Protein AF-A0A7W2YA86-F1 (afdb_monomer_lite)

Foldseek 3Di:
DKKFKFADQQTFGAALVLDDTHDQVQWDWDQDDPNGHDPPTDTPDVVVVVVSCVVVRGDMGPDPVVNVVSCVVSVPDGIDMHDD

Structure (mmCIF, N/CA/C/O backbone):
data_AF-A0A7W2YA86-F1
#
_entry.id   AF-A0A7W2YA86-F1
#
loop_
_atom_site.group_PDB
_atom_site.id
_atom_site.type_symbol
_atom_site.label_atom_id
_atom_site.label_alt_id
_atom_site.label_comp_id
_atom_site.label_asym_id
_atom_site.label_entity_id
_atom_site.label_seq_id
_atom_site.pdbx_PDB_ins_code
_atom_site.Cartn_x
_atom_site.Cartn_y
_atom_site.Cartn_z
_atom_site.occupancy
_atom_site.B_iso_or_equiv
_atom_site.auth_seq_id
_atom_site.auth_comp_id
_atom_site.auth_asym_id
_atom_site.auth_atom_id
_atom_site.pdbx_PDB_model_num
ATOM 1 N N . MET A 1 1 ? 12.019 4.897 6.955 1.00 75.62 1 MET A N 1
ATOM 2 C CA . MET A 1 1 ? 11.362 3.784 6.238 1.00 75.62 1 MET A CA 1
ATOM 3 C C . MET A 1 1 ? 9.872 4.014 6.341 1.00 75.62 1 MET A C 1
ATOM 5 O O . MET A 1 1 ? 9.414 4.253 7.452 1.00 75.62 1 MET A O 1
ATOM 9 N N . ILE A 1 2 ? 9.156 4.044 5.221 1.00 87.12 2 ILE A N 1
ATOM 10 C CA . ILE A 1 2 ? 7.723 4.360 5.197 1.00 87.12 2 ILE A CA 1
ATOM 11 C C . ILE A 1 2 ? 6.953 3.071 4.894 1.00 87.12 2 ILE A C 1
ATOM 13 O O . ILE A 1 2 ? 7.453 2.177 4.216 1.00 87.12 2 ILE A O 1
ATOM 17 N N . PHE A 1 3 ? 5.754 2.941 5.447 1.00 88.25 3 PHE A N 1
ATOM 18 C CA . PHE A 1 3 ? 4.877 1.796 5.276 1.00 88.25 3 PHE A CA 1
ATOM 19 C C . PHE A 1 3 ? 3.544 2.222 4.682 1.00 88.25 3 PHE A C 1
ATOM 21 O O . PHE A 1 3 ? 3.011 3.273 5.029 1.00 88.25 3 PHE A O 1
ATOM 28 N N . ILE A 1 4 ? 2.973 1.354 3.857 1.00 91.06 4 ILE A N 1
ATOM 29 C CA . ILE A 1 4 ? 1.620 1.494 3.312 1.00 91.06 4 ILE A CA 1
ATOM 30 C C . ILE A 1 4 ? 0.845 0.203 3.508 1.00 91.06 4 ILE A C 1
ATOM 32 O O . ILE A 1 4 ? 1.417 -0.892 3.506 1.00 91.06 4 ILE A O 1
ATOM 36 N N . ILE A 1 5 ? -0.464 0.337 3.693 1.00 90.44 5 ILE A N 1
ATOM 37 C CA . ILE A 1 5 ? -1.363 -0.803 3.830 1.00 90.44 5 ILE A CA 1
ATOM 38 C C . ILE A 1 5 ? -1.756 -1.248 2.425 1.00 90.44 5 ILE A C 1
ATOM 40 O O . ILE A 1 5 ? -2.353 -0.491 1.662 1.00 90.44 5 ILE A O 1
ATOM 44 N N . SER A 1 6 ? -1.415 -2.488 2.098 1.00 89.38 6 SER A N 1
ATOM 45 C CA . SER A 1 6 ? -1.712 -3.115 0.819 1.00 89.38 6 SER A CA 1
ATO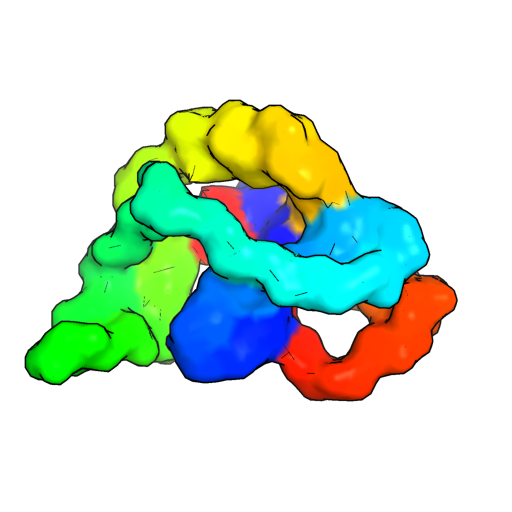M 46 C C . SER A 1 6 ? -2.586 -4.352 1.008 1.00 89.38 6 SER A C 1
ATOM 48 O O . SER A 1 6 ? -2.556 -5.001 2.056 1.00 89.38 6 SER A O 1
ATOM 50 N N . THR A 1 7 ? -3.353 -4.698 -0.015 1.00 81.75 7 THR A N 1
ATOM 51 C CA . THR A 1 7 ? -4.206 -5.887 -0.077 1.00 81.75 7 THR A CA 1
ATOM 52 C C . THR A 1 7 ? -3.956 -6.664 -1.349 1.00 81.75 7 THR A C 1
ATOM 54 O O . THR A 1 7 ? -3.500 -6.100 -2.340 1.00 81.75 7 THR A O 1
ATOM 57 N N . HIS A 1 8 ? -4.315 -7.949 -1.310 1.00 77.69 8 HIS A N 1
ATOM 58 C CA . HIS A 1 8 ? -4.218 -8.888 -2.429 1.00 77.69 8 HIS A CA 1
ATOM 59 C C . HIS A 1 8 ? -2.779 -9.262 -2.839 1.00 77.69 8 HIS A C 1
ATOM 61 O O . HIS A 1 8 ? -1.798 -8.923 -2.173 1.00 77.69 8 HIS A O 1
ATOM 67 N N . SER A 1 9 ? -2.677 -10.090 -3.883 1.00 71.38 9 SER A N 1
AT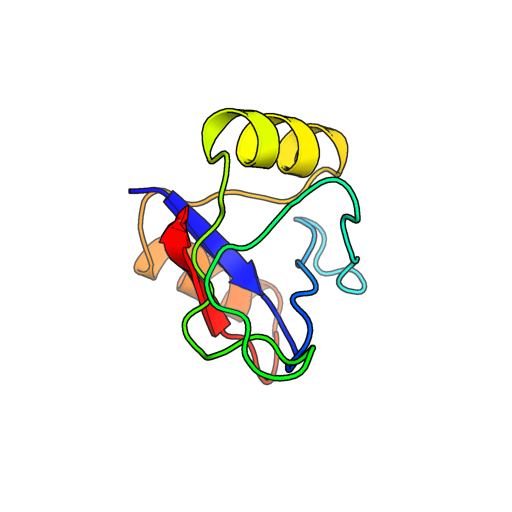OM 68 C CA . SER A 1 9 ? -1.427 -10.482 -4.543 1.00 71.38 9 SER A CA 1
ATOM 69 C C . SER A 1 9 ? -0.893 -9.365 -5.443 1.00 71.38 9 SER A C 1
ATOM 71 O O . SER A 1 9 ? 0.296 -9.071 -5.404 1.00 71.38 9 SER A O 1
ATOM 73 N N . THR A 1 10 ? -1.777 -8.705 -6.192 1.00 77.50 10 THR A N 1
ATOM 74 C CA . THR A 1 10 ? -1.485 -7.441 -6.876 1.00 77.50 10 THR A CA 1
ATOM 75 C C . THR A 1 10 ? -1.733 -6.294 -5.896 1.00 77.50 10 THR A C 1
ATOM 77 O O . THR A 1 10 ? -2.866 -6.173 -5.425 1.00 77.50 10 THR A O 1
ATOM 80 N N . PRO A 1 11 ? -0.724 -5.470 -5.557 1.00 83.75 11 PRO A N 1
ATOM 81 C CA . PRO A 1 11 ? -0.866 -4.422 -4.559 1.00 83.75 11 PRO A CA 1
ATOM 82 C C . PRO A 1 11 ? -2.013 -3.458 -4.867 1.00 83.75 11 PRO A C 1
ATOM 84 O O . PRO A 1 11 ? -1.973 -2.702 -5.835 1.00 83.75 11 PRO A O 1
ATOM 87 N N . ARG A 1 12 ? -3.021 -3.456 -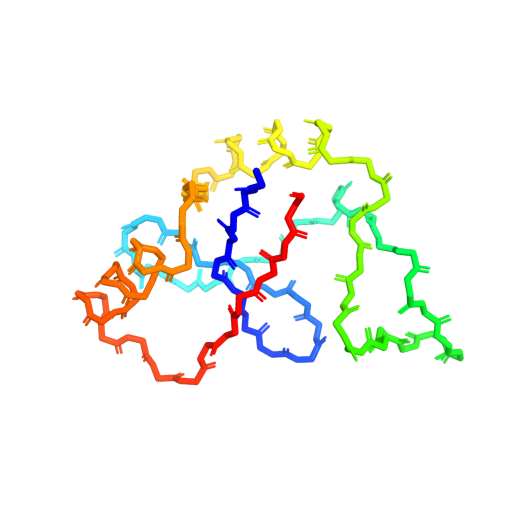3.993 1.00 90.50 12 ARG A N 1
ATOM 88 C CA . ARG A 1 12 ? -4.037 -2.398 -3.915 1.00 90.50 12 ARG A CA 1
ATOM 89 C C . ARG A 1 12 ? -3.948 -1.717 -2.566 1.00 90.50 12 ARG A C 1
ATOM 91 O O . ARG A 1 12 ? -3.778 -2.395 -1.552 1.00 90.50 12 ARG A O 1
ATOM 98 N N . PHE A 1 13 ? -4.060 -0.402 -2.541 1.00 92.38 13 PHE A N 1
ATOM 99 C CA . PHE A 1 13 ? -3.773 0.408 -1.366 1.00 92.38 13 PHE A CA 1
ATOM 100 C C . PHE A 1 13 ? -5.046 0.978 -0.762 1.00 92.38 13 PHE A C 1
ATOM 102 O O . PHE A 1 13 ? -5.915 1.464 -1.485 1.00 92.38 13 PHE A O 1
ATOM 109 N N . TYR A 1 14 ? -5.151 0.928 0.563 1.00 91.38 14 TYR A N 1
ATOM 110 C CA . TYR A 1 14 ? -6.294 1.510 1.259 1.00 91.38 14 TYR A CA 1
ATOM 111 C C . TYR A 1 14 ? -6.189 3.022 1.357 1.00 91.38 14 TYR A C 1
ATOM 113 O O . TYR A 1 14 ? -5.130 3.561 1.670 1.00 91.38 14 TYR A O 1
ATOM 121 N N . LYS A 1 15 ? -7.330 3.677 1.162 1.00 89.69 15 LYS A N 1
ATOM 122 C CA . LYS A 1 15 ? -7.510 5.099 1.423 1.00 89.69 15 LYS A CA 1
ATOM 123 C C . LYS A 1 15 ? -7.678 5.382 2.916 1.00 89.69 15 LYS A C 1
ATOM 125 O O . LYS A 1 15 ? -7.935 4.488 3.725 1.00 89.69 15 LYS A O 1
ATOM 130 N N . SER A 1 16 ? -7.521 6.650 3.279 1.00 82.44 16 SER A N 1
ATOM 131 C CA . SER A 1 16 ? -7.632 7.131 4.661 1.00 82.44 16 SER A CA 1
ATOM 132 C C . SER A 1 16 ? -9.043 7.007 5.253 1.00 82.44 16 SER A C 1
ATOM 134 O O . SER A 1 16 ? -9.176 6.870 6.472 1.00 82.44 16 SER A O 1
ATOM 136 N N . ASP A 1 17 ? -10.065 7.006 4.396 1.00 83.31 17 ASP A N 1
ATOM 137 C CA . ASP A 1 17 ? -11.493 6.897 4.716 1.00 83.31 17 ASP A CA 1
ATOM 138 C C . ASP A 1 17 ? -11.972 5.452 4.957 1.00 83.31 17 ASP A C 1
ATOM 140 O O . ASP A 1 17 ? -13.112 5.242 5.366 1.00 83.31 17 ASP A O 1
ATOM 144 N N . GLY A 1 18 ? -11.119 4.447 4.722 1.00 76.75 18 GLY A N 1
ATOM 145 C CA . GLY A 1 18 ? -11.512 3.036 4.788 1.00 76.75 18 GLY A CA 1
ATOM 146 C C . GLY A 1 18 ? -12.356 2.561 3.609 1.00 76.75 18 GLY A C 1
ATOM 147 O O . GLY A 1 18 ? -12.935 1.477 3.684 1.00 76.75 18 GLY A O 1
ATOM 148 N N . GLY A 1 19 ? -12.421 3.344 2.530 1.00 81.81 19 GLY A N 1
ATOM 149 C CA . GLY A 1 19 ? -13.046 2.951 1.277 1.00 81.81 19 GLY A CA 1
ATOM 150 C C . GLY A 1 19 ? -12.353 1.758 0.611 1.00 81.81 19 GLY A C 1
ATOM 151 O O . GLY A 1 19 ? -11.374 1.190 1.108 1.00 81.81 19 GLY A O 1
ATOM 152 N N . LEU A 1 20 ? -12.872 1.365 -0.554 1.00 87.00 20 LEU A N 1
ATOM 153 C CA . LEU A 1 20 ? -12.300 0.261 -1.321 1.00 87.00 20 LEU A CA 1
ATOM 154 C C . LEU A 1 20 ? -10.838 0.561 -1.696 1.00 87.00 20 LEU A C 1
ATOM 156 O O . LEU A 1 20 ? -10.535 1.680 -2.122 1.00 87.00 20 LEU A O 1
ATOM 160 N N . PRO A 1 21 ? -9.928 -0.422 -1.562 1.00 90.06 21 PRO A N 1
ATOM 161 C CA . PRO A 1 21 ? -8.539 -0.218 -1.917 1.00 90.06 21 PRO A CA 1
ATOM 162 C C . PRO A 1 21 ? -8.415 -0.025 -3.429 1.00 90.06 21 PRO A C 1
ATOM 164 O O . PRO A 1 21 ? -9.064 -0.721 -4.214 1.00 90.06 21 PRO A O 1
ATOM 167 N N . ILE A 1 22 ? -7.551 0.898 -3.836 1.00 91.62 22 ILE A N 1
ATOM 168 C CA . ILE A 1 22 ? -7.341 1.246 -5.242 1.00 91.62 22 ILE A CA 1
ATOM 169 C C . ILE A 1 22 ? -5.966 0.793 -5.719 1.00 91.62 22 ILE A C 1
ATOM 171 O O . ILE A 1 22 ? -5.009 0.705 -4.948 1.00 91.62 22 ILE A O 1
ATOM 175 N N . GLN A 1 23 ? -5.875 0.493 -7.007 1.00 90.62 23 GLN A N 1
ATOM 176 C CA . GLN A 1 23 ? -4.604 0.272 -7.680 1.00 90.62 23 GLN A CA 1
ATOM 177 C C . GLN A 1 23 ? -4.077 1.612 -8.204 1.00 90.62 23 GLN A C 1
ATOM 179 O O . GLN A 1 23 ? -4.857 2.438 -8.673 1.00 90.62 23 GLN A O 1
ATOM 184 N N . VAL A 1 24 ? -2.765 1.829 -8.103 1.00 90.94 24 VAL A N 1
ATOM 185 C CA . VAL A 1 24 ? -2.094 3.033 -8.611 1.00 90.94 24 VAL A CA 1
ATOM 186 C C . VAL A 1 24 ? -1.070 2.590 -9.652 1.00 90.94 24 VAL A C 1
ATOM 188 O O . VAL A 1 24 ? 0.026 2.160 -9.302 1.00 90.94 24 VAL A O 1
ATOM 191 N N . ASP A 1 25 ? -1.447 2.663 -10.930 1.00 86.31 25 ASP A N 1
ATOM 192 C CA . ASP A 1 25 ? -0.676 2.088 -12.047 1.00 86.31 25 ASP A CA 1
ATOM 193 C C . ASP A 1 25 ? 0.685 2.764 -12.282 1.00 86.31 25 ASP A C 1
ATOM 195 O O . ASP A 1 25 ? 1.579 2.183 -12.895 1.00 86.31 25 ASP A O 1
ATOM 199 N N . SER A 1 26 ? 0.874 3.985 -11.777 1.00 87.00 26 SER A N 1
ATOM 200 C CA . SER A 1 26 ? 2.142 4.714 -11.865 1.00 87.00 26 SER A CA 1
ATOM 201 C C . SER A 1 26 ? 3.226 4.178 -10.920 1.00 87.00 26 SER A C 1
ATOM 203 O O . SER A 1 26 ? 4.399 4.524 -11.085 1.00 87.00 26 SER A O 1
ATOM 205 N N . ILE A 1 27 ? 2.877 3.319 -9.953 1.00 89.62 27 ILE A N 1
ATOM 206 C CA . ILE A 1 27 ? 3.830 2.727 -9.008 1.00 89.62 27 ILE A CA 1
ATOM 207 C C . ILE A 1 27 ? 4.418 1.447 -9.603 1.00 89.62 27 ILE A C 1
ATOM 209 O O . ILE A 1 27 ? 3.731 0.440 -9.758 1.00 89.62 27 ILE A O 1
ATOM 213 N N . LYS A 1 28 ? 5.724 1.476 -9.883 1.00 87.44 28 LYS A N 1
ATOM 214 C CA . LYS A 1 28 ? 6.478 0.324 -10.396 1.00 87.44 28 LYS A CA 1
ATOM 215 C C . LYS A 1 28 ? 7.132 -0.475 -9.270 1.00 87.44 28 LYS A C 1
ATOM 217 O O . LYS A 1 28 ? 7.618 0.102 -8.294 1.00 87.44 28 LYS A O 1
ATOM 222 N N . PHE A 1 29 ? 7.221 -1.791 -9.448 1.00 86.19 29 PHE A N 1
ATOM 223 C CA . PHE A 1 29 ? 7.857 -2.718 -8.508 1.00 86.19 29 PHE A CA 1
ATOM 224 C C . PHE A 1 29 ? 9.011 -3.482 -9.180 1.00 86.19 29 PHE A C 1
ATOM 226 O O . PHE A 1 29 ? 8.984 -3.694 -10.386 1.00 86.19 29 PHE A O 1
ATOM 233 N N . ILE A 1 30 ? 10.029 -3.885 -8.409 1.00 85.25 30 ILE A N 1
ATOM 234 C CA . ILE A 1 30 ? 11.279 -4.503 -8.921 1.00 85.25 30 ILE A CA 1
ATOM 235 C C . ILE A 1 30 ? 11.497 -5.968 -8.506 1.00 85.25 30 ILE A C 1
ATOM 237 O O . ILE A 1 30 ? 12.565 -6.521 -8.736 1.00 85.25 30 ILE A O 1
ATOM 241 N N . ASN A 1 31 ? 10.490 -6.628 -7.937 1.00 80.88 31 ASN A N 1
ATOM 242 C CA . ASN A 1 31 ? 10.545 -8.052 -7.587 1.00 80.88 31 ASN A CA 1
ATOM 243 C C . ASN A 1 31 ? 9.455 -8.810 -8.352 1.00 80.88 31 ASN A C 1
ATOM 245 O O . ASN A 1 31 ? 8.442 -9.193 -7.772 1.00 80.88 31 ASN A O 1
ATOM 249 N N . GLU A 1 32 ? 9.653 -9.002 -9.654 1.00 79.56 32 GLU A N 1
ATOM 250 C CA . GLU A 1 32 ? 8.744 -9.760 -10.521 1.00 79.56 32 GLU A CA 1
ATOM 251 C C . GLU A 1 32 ? 9.435 -11.003 -11.091 1.00 79.56 32 GLU A C 1
ATOM 253 O O . GLU A 1 32 ? 10.607 -10.962 -11.468 1.00 79.56 32 GLU A O 1
ATOM 258 N N . LYS A 1 33 ? 8.704 -12.119 -11.160 1.00 79.44 33 LYS A N 1
ATOM 259 C CA . LYS A 1 33 ? 9.113 -13.340 -11.862 1.00 79.44 33 LYS A CA 1
ATOM 260 C C . LYS A 1 33 ? 7.936 -13.864 -12.677 1.00 79.44 33 LYS A C 1
ATOM 262 O O . LYS A 1 33 ? 6.848 -14.035 -12.139 1.00 79.44 33 LYS A O 1
ATOM 267 N N . ASP A 1 34 ? 8.162 -14.106 -13.967 1.00 81.50 34 ASP A N 1
ATOM 268 C CA . ASP A 1 34 ? 7.159 -14.627 -14.909 1.00 81.50 34 ASP A CA 1
ATOM 269 C C . ASP A 1 34 ? 5.858 -13.792 -14.956 1.00 81.50 34 ASP A C 1
ATOM 271 O O . ASP A 1 34 ? 4.762 -14.329 -15.086 1.00 81.50 34 ASP A O 1
ATOM 275 N N . GLY A 1 35 ? 5.971 -12.464 -14.809 1.00 72.25 35 GLY A N 1
ATOM 276 C CA . GLY A 1 35 ? 4.829 -11.537 -14.764 1.00 72.25 35 GLY A CA 1
ATOM 277 C C . GLY A 1 35 ? 4.086 -11.492 -13.421 1.00 72.25 35 GLY A C 1
ATOM 278 O O . GLY A 1 35 ? 3.094 -10.776 -13.295 1.00 72.25 35 GLY A O 1
ATOM 279 N N . TYR A 1 36 ? 4.558 -12.228 -12.407 1.00 70.38 36 TYR A N 1
ATOM 280 C CA . TYR A 1 36 ? 4.002 -12.219 -11.056 1.00 70.38 36 TYR A CA 1
ATOM 281 C C . TYR A 1 36 ? 4.904 -11.467 -10.080 1.00 70.38 36 TYR A C 1
ATOM 283 O O . TYR A 1 36 ? 6.113 -11.698 -10.013 1.00 70.38 36 TYR A O 1
ATOM 291 N N . LEU A 1 37 ? 4.291 -10.622 -9.251 1.00 74.38 37 LEU A N 1
ATOM 292 C CA . LEU A 1 37 ? 4.967 -9.956 -8.142 1.00 74.38 37 LEU A CA 1
ATOM 293 C C . LEU A 1 37 ? 5.339 -10.966 -7.052 1.00 74.38 37 LEU A C 1
ATOM 295 O O . LEU A 1 37 ? 4.480 -11.614 -6.445 1.00 74.38 37 LEU A O 1
ATOM 299 N N . LEU A 1 38 ? 6.636 -11.070 -6.777 1.00 75.38 38 LEU A N 1
ATOM 300 C CA . LEU A 1 38 ? 7.179 -11.834 -5.665 1.00 75.38 38 LEU A CA 1
ATOM 301 C C . LEU A 1 38 ? 7.053 -11.027 -4.370 1.00 75.38 38 LEU A C 1
ATOM 303 O O . LEU A 1 38 ? 7.305 -9.823 -4.329 1.00 75.38 38 LEU A O 1
ATOM 307 N N . PHE A 1 39 ? 6.674 -11.702 -3.283 1.00 70.75 39 PHE A N 1
ATOM 308 C CA . PHE A 1 39 ? 6.492 -11.065 -1.980 1.00 70.75 39 PHE A CA 1
ATOM 309 C C . PHE A 1 39 ? 7.743 -11.182 -1.092 1.00 70.75 39 PHE A C 1
ATOM 311 O O . PHE A 1 39 ? 8.240 -12.293 -0.911 1.00 70.75 39 PHE A O 1
ATOM 318 N N . PRO A 1 40 ? 8.189 -10.083 -0.445 1.00 73.19 40 PRO A N 1
ATOM 319 C CA . PRO A 1 40 ? 7.619 -8.735 -0.507 1.00 73.19 40 PRO A CA 1
ATOM 320 C C . PRO A 1 40 ? 8.043 -7.978 -1.785 1.00 73.19 40 PRO A C 1
ATOM 322 O O . PRO A 1 40 ? 9.234 -7.965 -2.114 1.00 73.19 40 PRO A O 1
ATOM 325 N N . PRO A 1 41 ? 7.106 -7.307 -2.481 1.00 77.75 41 PRO A N 1
ATOM 326 C CA . PRO A 1 41 ? 7.476 -6.454 -3.598 1.00 77.75 41 PRO A CA 1
ATOM 327 C C . PRO A 1 41 ? 8.232 -5.226 -3.074 1.00 77.75 41 PRO A C 1
ATOM 329 O O . PRO A 1 41 ? 7.916 -4.700 -2.003 1.00 77.75 41 PRO A O 1
ATOM 332 N N . VAL A 1 42 ? 9.236 -4.783 -3.830 1.00 82.94 42 VAL A N 1
ATOM 333 C CA . VAL A 1 42 ? 10.006 -3.560 -3.561 1.00 82.94 42 VAL A CA 1
ATOM 334 C C . VAL A 1 42 ? 9.619 -2.523 -4.604 1.00 82.94 42 VAL A C 1
ATOM 336 O O . VAL A 1 42 ? 9.499 -2.859 -5.781 1.00 82.94 42 VAL A O 1
ATOM 339 N N . ILE A 1 43 ? 9.390 -1.286 -4.173 1.00 87.69 43 ILE A N 1
ATOM 340 C CA . ILE A 1 43 ? 9.004 -0.178 -5.050 1.00 87.69 43 ILE A CA 1
ATOM 341 C C . ILE A 1 43 ? 10.255 0.380 -5.730 1.00 87.69 43 ILE A C 1
ATOM 343 O O . ILE A 1 43 ? 11.242 0.670 -5.060 1.00 87.69 43 ILE A O 1
ATOM 347 N N . ALA A 1 44 ? 10.203 0.506 -7.057 1.00 87.94 44 ALA A N 1
ATOM 348 C CA . ALA A 1 44 ? 11.342 0.896 -7.890 1.00 87.94 44 ALA A CA 1
ATOM 349 C C . ALA A 1 44 ? 11.811 2.329 -7.599 1.00 87.94 44 ALA A C 1
ATOM 351 O O . ALA A 1 44 ? 13.000 2.580 -7.449 1.00 87.94 44 ALA A O 1
ATOM 352 N N . GLU A 1 45 ? 10.846 3.247 -7.496 1.00 91.31 45 GLU A N 1
ATOM 353 C CA . GLU A 1 45 ? 11.059 4.691 -7.373 1.00 91.31 45 GLU A CA 1
ATOM 354 C C . GLU A 1 45 ? 10.298 5.223 -6.144 1.00 91.31 45 GLU A C 1
ATOM 356 O O . GLU A 1 45 ? 9.174 5.723 -6.276 1.00 91.31 45 GLU A O 1
ATOM 361 N N . PRO A 1 46 ? 10.854 5.101 -4.921 1.00 89.50 46 PRO A N 1
ATOM 362 C CA . PRO A 1 46 ? 10.123 5.394 -3.686 1.00 89.50 46 PRO A CA 1
ATOM 363 C C . PRO A 1 46 ? 9.584 6.825 -3.598 1.00 89.50 46 PRO A C 1
ATOM 365 O O . PRO A 1 46 ? 8.461 7.033 -3.147 1.00 89.50 46 PRO A O 1
ATOM 368 N N . MET A 1 47 ? 10.351 7.822 -4.054 1.00 90.50 47 MET A N 1
ATOM 369 C CA . MET A 1 47 ? 9.923 9.229 -4.010 1.00 90.50 47 MET A CA 1
ATOM 370 C C . MET A 1 47 ? 8.760 9.509 -4.963 1.00 90.50 47 MET A C 1
ATOM 372 O O . MET A 1 47 ? 7.793 10.170 -4.581 1.00 90.50 47 MET A O 1
ATOM 376 N N . GLN A 1 48 ? 8.820 8.970 -6.184 1.00 92.06 48 GLN A N 1
ATOM 377 C CA . GLN A 1 48 ? 7.715 9.068 -7.133 1.00 92.06 48 GLN A CA 1
ATOM 378 C C . GLN A 1 48 ? 6.479 8.356 -6.580 1.00 92.06 48 GLN A C 1
ATOM 380 O O . GLN A 1 48 ? 5.394 8.930 -6.584 1.00 92.06 48 GLN A O 1
ATOM 385 N N . ALA A 1 49 ? 6.643 7.151 -6.030 1.00 91.81 49 ALA A N 1
ATOM 386 C CA . ALA A 1 49 ? 5.541 6.404 -5.440 1.00 91.81 49 ALA A CA 1
ATOM 387 C C . ALA A 1 49 ? 4.866 7.172 -4.296 1.00 91.81 49 ALA A C 1
ATOM 389 O O . ALA A 1 49 ? 3.644 7.241 -4.265 1.00 91.81 49 ALA A O 1
ATOM 390 N N . ILE A 1 50 ? 5.628 7.815 -3.403 1.00 91.88 50 ILE A N 1
ATOM 391 C CA . ILE A 1 50 ? 5.058 8.667 -2.345 1.00 91.88 50 ILE A CA 1
ATOM 392 C C . ILE A 1 50 ? 4.223 9.805 -2.944 1.00 91.88 50 ILE A C 1
ATOM 394 O O . ILE A 1 50 ? 3.119 10.059 -2.467 1.00 91.88 50 ILE A O 1
ATOM 398 N N . SER A 1 51 ? 4.718 10.470 -3.994 1.00 93.38 51 SER A N 1
ATOM 399 C CA . SER A 1 51 ? 3.972 11.542 -4.666 1.00 93.38 51 SER A CA 1
ATOM 400 C C . SER A 1 51 ? 2.652 11.038 -5.256 1.00 93.38 51 SER A C 1
ATOM 402 O O . SER A 1 51 ? 1.611 11.666 -5.074 1.00 93.38 51 SER A O 1
ATOM 404 N N . GLU A 1 52 ? 2.674 9.882 -5.916 1.00 93.81 52 GLU A N 1
ATOM 405 C CA . GLU A 1 52 ? 1.493 9.281 -6.540 1.00 93.81 52 GLU A CA 1
ATOM 406 C C . GLU A 1 52 ? 0.474 8.793 -5.498 1.00 93.81 52 GLU A C 1
ATOM 408 O O . GLU A 1 52 ? -0.722 9.050 -5.630 1.00 93.81 52 GLU A O 1
ATOM 413 N N . LEU A 1 53 ? 0.941 8.175 -4.410 1.00 93.19 53 LEU A N 1
ATOM 414 C CA . LEU A 1 53 ? 0.101 7.782 -3.275 1.00 93.19 53 LEU A CA 1
ATOM 415 C C . LEU A 1 53 ? -0.551 8.998 -2.611 1.00 93.19 53 LEU A C 1
ATOM 417 O O . LEU A 1 53 ? -1.733 8.949 -2.275 1.00 93.19 53 LEU A O 1
ATOM 421 N N . TYR A 1 54 ? 0.190 10.101 -2.468 1.00 92.12 54 TYR A N 1
ATOM 422 C CA . TYR A 1 54 ? -0.337 11.348 -1.919 1.00 92.12 54 TYR A CA 1
ATOM 423 C C . TYR A 1 54 ? -1.441 11.943 -2.803 1.00 92.12 54 TYR A C 1
ATOM 425 O O . TYR A 1 54 ? -2.500 12.299 -2.293 1.00 92.12 54 TYR A O 1
ATOM 433 N N . LYS A 1 55 ? -1.241 11.986 -4.130 1.00 93.19 55 LYS A N 1
ATOM 434 C CA . LYS A 1 55 ? -2.277 12.424 -5.090 1.00 93.19 55 LYS A CA 1
ATOM 435 C C . LYS A 1 55 ? -3.544 11.568 -5.016 1.00 93.19 55 LYS A C 1
ATOM 437 O O . LYS A 1 55 ? -4.634 12.073 -5.251 1.00 93.19 55 LYS A O 1
ATOM 442 N N . ALA A 1 56 ? -3.390 10.286 -4.697 1.00 91.19 56 ALA A N 1
ATOM 443 C CA . ALA A 1 56 ? -4.479 9.327 -4.552 1.00 91.19 56 ALA A CA 1
ATOM 444 C C . ALA A 1 56 ? -5.084 9.276 -3.131 1.00 91.19 56 ALA A C 1
ATOM 446 O O . ALA A 1 56 ? -5.921 8.412 -2.857 1.00 91.19 56 ALA A O 1
ATOM 447 N N . GLU A 1 57 ? -4.666 10.184 -2.238 1.00 91.00 57 GLU A N 1
ATOM 448 C CA . GLU A 1 57 ? -5.123 10.295 -0.843 1.00 91.00 57 GLU A CA 1
ATOM 449 C C . G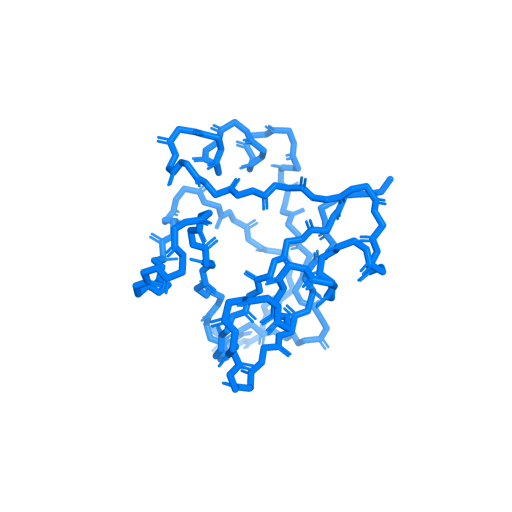LU A 1 57 ? -4.866 9.027 -0.005 1.00 91.00 57 GLU A C 1
ATOM 451 O O . GLU A 1 57 ? -5.585 8.713 0.952 1.00 91.00 57 GLU A O 1
ATOM 456 N N . ILE A 1 58 ? -3.813 8.284 -0.355 1.00 92.56 58 ILE A N 1
ATOM 457 C CA . ILE A 1 58 ? -3.397 7.078 0.356 1.00 92.56 58 ILE A CA 1
ATOM 458 C C . ILE A 1 58 ? -2.447 7.462 1.499 1.00 92.56 58 ILE A C 1
ATOM 460 O O . ILE A 1 58 ? -1.383 8.044 1.262 1.00 92.56 58 ILE A O 1
ATOM 464 N N . PRO A 1 59 ? -2.778 7.109 2.751 1.00 91.38 59 PRO A N 1
ATOM 465 C CA . PRO A 1 59 ? -1.932 7.413 3.889 1.00 91.38 59 PRO A CA 1
ATOM 466 C C . PRO A 1 59 ? -0.650 6.573 3.886 1.00 91.38 59 PRO A C 1
ATOM 468 O O . PRO A 1 59 ? -0.656 5.353 3.702 1.00 91.38 59 PRO A O 1
ATOM 471 N N . CYS A 1 60 ? 0.456 7.252 4.169 1.00 92.56 60 CYS A N 1
ATOM 472 C CA . CYS A 1 60 ? 1.770 6.667 4.391 1.00 92.56 60 CYS A CA 1
ATOM 473 C C . CYS A 1 60 ? 2.127 6.755 5.882 1.00 92.56 60 CYS A C 1
ATOM 475 O O . CYS A 1 60 ? 1.869 7.771 6.527 1.00 92.56 60 CYS A O 1
ATOM 477 N N . TYR A 1 61 ? 2.748 5.713 6.435 1.00 93.06 61 TYR A N 1
ATOM 478 C CA . TYR A 1 61 ? 3.039 5.610 7.868 1.00 93.06 61 TYR A CA 1
ATOM 479 C C . TYR A 1 61 ? 4.536 5.478 8.126 1.00 93.06 61 TYR A C 1
ATOM 481 O O . TYR A 1 61 ? 5.224 4.719 7.451 1.00 93.06 61 TYR A O 1
ATOM 489 N N . LEU A 1 62 ? 5.050 6.154 9.152 1.00 91.31 62 LEU A N 1
ATOM 490 C CA . LEU A 1 62 ? 6.465 6.050 9.532 1.00 91.31 62 LEU A CA 1
ATOM 491 C C . LEU A 1 62 ? 6.803 4.703 10.180 1.00 91.31 62 LEU A C 1
ATOM 493 O O . LEU A 1 62 ? 7.932 4.223 10.088 1.00 91.31 62 LEU A O 1
ATOM 497 N N . THR A 1 63 ? 5.827 4.076 10.836 1.00 93.00 63 THR A N 1
ATOM 498 C CA . THR A 1 63 ? 6.017 2.790 11.499 1.00 93.00 63 THR A CA 1
ATOM 499 C C . THR A 1 63 ? 4.946 1.787 11.091 1.00 93.00 63 THR A C 1
ATOM 501 O O . THR A 1 63 ? 3.792 2.125 10.818 1.00 93.00 63 THR A O 1
ATOM 504 N N . LYS A 1 64 ? 5.316 0.503 11.113 1.00 91.44 64 LYS A N 1
ATOM 505 C CA . LYS A 1 64 ? 4.371 -0.606 10.926 1.00 91.44 64 LYS A CA 1
ATOM 506 C C . LYS A 1 64 ? 3.277 -0.615 12.002 1.00 91.44 64 LYS A C 1
ATOM 508 O O . LYS A 1 64 ? 2.176 -1.093 11.748 1.00 91.44 64 LYS A O 1
ATOM 513 N N . ILE A 1 65 ? 3.581 -0.110 13.201 1.00 93.69 65 ILE A N 1
ATOM 514 C CA . ILE A 1 65 ? 2.637 -0.041 14.322 1.00 93.69 65 ILE A CA 1
ATOM 515 C C . ILE A 1 65 ? 1.523 0.959 14.007 1.00 93.69 65 ILE A C 1
ATOM 517 O O . ILE A 1 65 ? 0.355 0.629 14.198 1.00 93.69 65 ILE A O 1
ATOM 521 N N . ASP A 1 66 ? 1.856 2.131 13.470 1.00 92.81 66 ASP A N 1
ATOM 522 C CA . ASP A 1 66 ? 0.857 3.153 13.138 1.00 92.81 66 ASP A CA 1
ATOM 523 C C . ASP A 1 66 ? -0.022 2.717 11.965 1.00 92.81 66 ASP A C 1
ATOM 525 O O . ASP A 1 66 ? -1.248 2.820 12.041 1.00 92.81 66 ASP A O 1
ATOM 529 N N . ALA A 1 67 ? 0.583 2.100 10.943 1.00 92.00 67 ALA A N 1
ATOM 530 C CA . ALA A 1 67 ? -0.164 1.466 9.859 1.00 92.00 67 ALA A CA 1
ATOM 531 C C . ALA A 1 67 ? -1.141 0.407 10.397 1.00 92.00 67 ALA A C 1
ATOM 533 O O . ALA A 1 67 ? -2.295 0.335 9.978 1.00 92.00 67 ALA A O 1
ATOM 534 N N . ARG A 1 68 ? -0.702 -0.407 11.370 1.00 92.25 68 ARG A N 1
ATOM 535 C CA . ARG A 1 68 ? -1.553 -1.424 11.998 1.00 92.25 68 ARG A CA 1
ATOM 536 C C . ARG A 1 68 ? -2.708 -0.804 12.769 1.00 92.25 68 ARG A C 1
ATOM 538 O O . ARG A 1 68 ? -3.829 -1.283 12.637 1.00 92.25 68 ARG A O 1
ATOM 545 N N . LYS A 1 69 ? -2.444 0.226 13.577 1.00 93.19 69 LYS A N 1
ATOM 546 C CA . LYS A 1 69 ? -3.481 0.929 14.344 1.00 93.19 69 LYS A CA 1
ATOM 547 C C . LYS A 1 69 ? -4.569 1.450 13.413 1.00 93.19 69 LYS A C 1
ATOM 549 O O . LYS A 1 69 ? -5.738 1.173 13.660 1.00 93.19 69 LYS A O 1
ATOM 554 N N . LYS A 1 70 ? -4.184 2.097 12.306 1.00 90.88 70 LYS A N 1
ATOM 555 C CA . LYS A 1 70 ? -5.156 2.613 11.338 1.00 90.88 70 LYS A CA 1
ATOM 556 C C . LYS A 1 70 ? -5.925 1.496 10.632 1.00 90.88 70 LYS A C 1
ATOM 558 O O . LYS A 1 70 ? -7.134 1.594 10.483 1.00 90.88 70 LYS A O 1
ATOM 563 N N . ALA A 1 71 ? -5.267 0.398 10.271 1.00 90.75 71 ALA A N 1
ATOM 564 C CA . ALA A 1 71 ? -5.956 -0.748 9.683 1.00 90.75 71 ALA A CA 1
ATOM 565 C C . ALA A 1 71 ? -6.998 -1.381 10.627 1.00 90.75 71 ALA A C 1
ATOM 567 O O . ALA A 1 71 ? -8.063 -1.806 10.185 1.00 90.75 71 ALA A O 1
ATOM 568 N N . VAL A 1 72 ? -6.703 -1.426 11.931 1.00 91.38 72 VAL A N 1
ATOM 569 C CA . VAL A 1 72 ? -7.643 -1.902 12.960 1.00 91.38 72 VAL A CA 1
ATOM 570 C C . VAL A 1 72 ? -8.801 -0.922 13.147 1.00 91.38 72 VAL A C 1
ATOM 572 O O . VAL A 1 72 ? -9.948 -1.356 13.200 1.00 91.38 72 VAL A O 1
ATOM 575 N N . GLU A 1 73 ? -8.520 0.383 13.204 1.00 91.06 73 GLU A N 1
ATOM 576 C CA . GLU A 1 73 ? -9.536 1.447 13.273 1.00 91.06 73 GLU A CA 1
ATOM 577 C C . GLU A 1 73 ? -10.533 1.346 12.109 1.00 91.06 73 GLU A C 1
ATOM 579 O O . GLU A 1 73 ? -11.743 1.416 12.311 1.00 91.06 73 GLU A O 1
ATOM 584 N N . LEU A 1 74 ? -10.021 1.075 10.906 1.00 87.62 74 LEU A N 1
ATOM 585 C CA . LEU A 1 74 ? -10.801 0.890 9.682 1.00 87.62 74 LEU A CA 1
ATOM 586 C C . LEU A 1 74 ? -11.437 -0.511 9.553 1.00 87.62 74 LEU A C 1
ATOM 588 O O . LEU A 1 74 ? -12.059 -0.807 8.538 1.00 87.62 74 LEU A O 1
ATOM 592 N N . LYS A 1 75 ? -11.297 -1.384 10.564 1.00 88.81 75 LYS A N 1
ATOM 593 C CA . LYS A 1 75 ? -11.841 -2.759 10.593 1.00 88.81 75 LYS A CA 1
ATOM 594 C C . LYS A 1 75 ? -11.449 -3.608 9.372 1.00 88.81 75 LYS A C 1
ATOM 596 O O . LYS A 1 75 ? -12.228 -4.435 8.898 1.00 88.81 75 LYS A O 1
ATOM 601 N N . LEU A 1 76 ? -10.229 -3.427 8.867 1.00 86.50 76 LEU A N 1
ATOM 602 C CA . LEU A 1 76 ? -9.747 -4.127 7.678 1.00 86.50 76 LEU A CA 1
ATOM 603 C C . LEU A 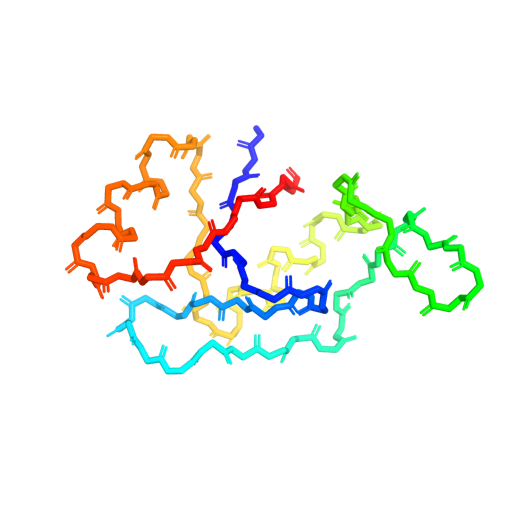1 76 ? -9.475 -5.606 7.984 1.00 86.50 76 LEU A C 1
ATOM 605 O O . LEU A 1 76 ? -8.736 -5.939 8.913 1.00 86.50 76 LEU A O 1
ATOM 609 N N . THR A 1 77 ? -10.020 -6.504 7.162 1.00 81.81 77 THR A N 1
ATOM 610 C CA . THR A 1 77 ? -9.748 -7.946 7.230 1.00 81.81 77 THR A CA 1
ATOM 611 C C . THR A 1 77 ? -8.805 -8.337 6.085 1.00 81.81 77 THR A C 1
ATOM 613 O O . THR A 1 77 ? -9.110 -8.124 4.919 1.00 81.81 77 THR A O 1
ATOM 616 N N . GLY A 1 78 ? -7.614 -8.868 6.398 1.00 78.75 78 GLY A N 1
ATOM 617 C CA . GLY A 1 78 ? -6.688 -9.403 5.382 1.00 78.75 78 GLY A CA 1
ATOM 618 C C . GLY A 1 78 ? -5.798 -8.380 4.657 1.00 78.75 78 GLY A C 1
ATOM 619 O O . GLY A 1 78 ? -5.755 -8.347 3.429 1.00 78.75 78 GLY A O 1
ATOM 620 N N . PHE A 1 79 ? -5.025 -7.588 5.404 1.00 86.56 79 PHE A N 1
ATOM 621 C CA . PHE A 1 79 ? -4.079 -6.608 4.857 1.00 86.5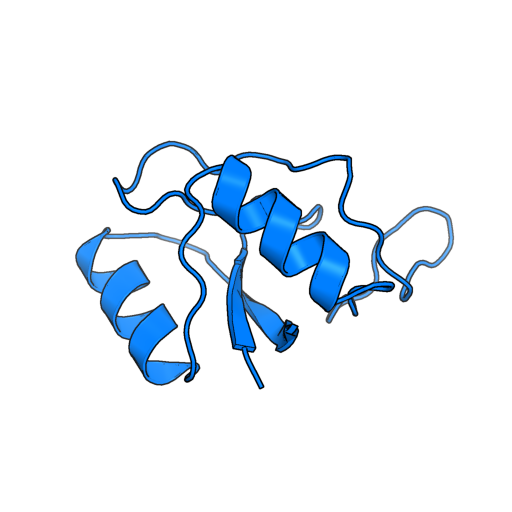6 79 PHE A CA 1
ATOM 622 C C . PHE A 1 79 ? -2.608 -6.981 5.107 1.00 86.56 79 PHE A C 1
ATOM 624 O O . PHE A 1 79 ? -2.267 -7.732 6.025 1.00 86.56 79 PHE A O 1
ATOM 631 N N . LYS A 1 80 ? -1.717 -6.423 4.286 1.00 88.94 80 LYS A N 1
ATOM 632 C CA . LYS A 1 80 ? -0.255 -6.520 4.380 1.00 88.94 80 LYS A CA 1
ATOM 633 C C . LYS A 1 80 ? 0.355 -5.120 4.443 1.00 88.94 80 LYS A C 1
ATOM 635 O O . LYS A 1 80 ? -0.294 -4.131 4.121 1.00 88.94 80 LYS A O 1
ATOM 640 N N . TYR A 1 81 ? 1.622 -5.043 4.839 1.00 88.69 81 TYR A N 1
ATOM 641 C CA . TYR A 1 81 ? 2.374 -3.789 4.861 1.00 88.69 81 TYR A CA 1
ATOM 642 C C . TYR A 1 81 ? 3.466 -3.855 3.809 1.00 88.69 81 TYR A C 1
ATOM 644 O O . TYR A 1 81 ? 4.279 -4.783 3.839 1.00 88.69 81 TYR A O 1
ATOM 652 N N . LEU A 1 82 ? 3.495 -2.872 2.920 1.00 88.69 82 LEU A N 1
ATOM 653 C CA . LEU A 1 82 ? 4.598 -2.693 1.986 1.00 88.69 82 LEU A CA 1
ATOM 654 C C . LEU A 1 82 ? 5.524 -1.609 2.506 1.00 88.69 82 LEU A C 1
ATOM 656 O O . LEU A 1 82 ? 5.071 -0.643 3.119 1.00 88.69 82 LEU A O 1
ATOM 660 N N . LYS A 1 83 ? 6.820 -1.825 2.301 1.00 87.19 83 LYS A N 1
ATOM 661 C CA . LYS A 1 83 ? 7.857 -0.849 2.611 1.00 87.19 83 LYS A CA 1
ATOM 662 C C . LYS A 1 83 ? 8.096 -0.005 1.361 1.00 87.19 83 LYS A C 1
ATOM 664 O O . LYS A 1 83 ? 8.268 -0.571 0.283 1.00 87.19 83 LYS A O 1
ATOM 669 N N . LEU A 1 84 ? 8.085 1.306 1.553 1.00 84.44 84 LEU A N 1
ATOM 670 C CA . LEU A 1 84 ? 8.593 2.317 0.630 1.00 84.44 84 LEU A CA 1
ATOM 671 C C . LEU A 1 84 ? 10.036 2.647 1.014 1.00 84.44 84 LEU A C 1
ATOM 673 O O . LEU A 1 84 ? 10.285 2.884 2.229 1.00 84.44 84 LEU A O 1
#

Secondary structure (DSSP, 8-state):
--EEEEETTTTEE--TT----B--TT--BS-EETTEEPSSP-BS-HHHHHHHHHHTT---BSSHHHHHHHHHHTT-SS-EEEE-

Sequence (84 aa):
MIFIISTHSTPRFYKSDGGLPIQVDSIKFINEKDGYLLFPPVIAEPMQAISELYKAEIPCYLTKIDARKKAVELKLTGFKYLKL

Radius of gyration: 12.01 Å; chains: 1; bounding box: 24×27×29 Å

pLDDT: mean 86.72, std 6.29, range [70.38, 93.81]